Protein AF-A0A2V8DZW9-F1 (afdb_monomer_lite)

Radius of gyration: 27.26 Å; chains: 1; bounding box: 31×55×85 Å

pLDDT: mean 78.56, std 19.57, range [37.56, 96.81]

Secondary structure (DSSP, 8-state):
-------PPP------------------S-STHHHHHHHHHHHHHHHHHHHHHHHHHHHHTT--EEEE-GGG-EEEEESS-TT-EEEEEEE-SSSS-EEEEEEEEEETTEEEEEEEES-SS-GGG--HHHHHHHHHHHHHHHH--

Structure (mmCIF, N/CA/C/O backbone):
data_AF-A0A2V8DZW9-F1
#
_entry.id   AF-A0A2V8DZW9-F1
#
loop_
_atom_site.group_PDB
_atom_site.id
_atom_site.type_symbol
_atom_site.label_atom_id
_atom_site.label_alt_id
_atom_site.label_comp_id
_atom_site.label_asym_id
_atom_site.label_entity_id
_atom_site.label_seq_id
_atom_site.pdbx_PDB_ins_code
_atom_site.Cartn_x
_atom_site.Cartn_y
_atom_site.Cartn_z
_atom_site.occupancy
_atom_site.B_iso_or_equiv
_atom_site.auth_seq_id
_atom_site.auth_comp_id
_atom_site.auth_asym_id
_atom_site.auth_atom_id
_atom_site.pdbx_PDB_model_num
ATOM 1 N N . MET A 1 1 ? -17.687 43.277 -48.433 1.00 42.72 1 MET A N 1
ATOM 2 C CA . MET A 1 1 ? -16.535 43.063 -49.336 1.00 42.72 1 MET A CA 1
ATOM 3 C C . MET A 1 1 ? -16.544 41.608 -49.756 1.00 42.72 1 MET A C 1
ATOM 5 O O . MET A 1 1 ? -16.585 40.743 -48.896 1.00 42.72 1 MET A O 1
ATOM 9 N N . VAL A 1 2 ? -16.657 41.373 -51.061 1.00 45.16 2 VAL A N 1
ATOM 10 C CA . VAL A 1 2 ? -16.940 40.085 -51.708 1.00 45.16 2 VAL A CA 1
ATOM 11 C C . VAL A 1 2 ? -15.791 39.774 -52.674 1.00 45.16 2 VAL A C 1
ATOM 13 O O . VAL A 1 2 ? -15.297 40.704 -53.310 1.00 45.16 2 VAL A O 1
ATOM 16 N N . SER A 1 3 ? -15.470 38.475 -52.795 1.00 45.88 3 SER A N 1
ATOM 17 C CA . SER A 1 3 ? -14.637 37.778 -53.807 1.00 45.88 3 SER A CA 1
ATOM 18 C C . SER A 1 3 ? -13.158 37.500 -53.458 1.00 45.88 3 SER A C 1
ATOM 20 O O . SER A 1 3 ? -12.586 38.269 -52.689 1.00 45.88 3 SER A O 1
ATOM 22 N N . PRO A 1 4 ? -12.503 36.463 -54.058 1.00 53.34 4 PRO A N 1
ATOM 23 C CA . PRO A 1 4 ? -12.992 35.545 -55.106 1.00 53.34 4 PRO A CA 1
ATOM 24 C C . PRO A 1 4 ? -12.782 34.025 -54.881 1.00 53.34 4 PRO A C 1
ATOM 26 O O . PRO A 1 4 ? -11.850 33.560 -54.230 1.00 53.34 4 PRO A O 1
ATOM 29 N N . ARG A 1 5 ? -13.647 33.262 -55.568 1.00 47.16 5 ARG A N 1
ATOM 30 C CA . ARG A 1 5 ? -13.454 31.883 -56.055 1.00 47.16 5 ARG A CA 1
ATOM 31 C C . ARG A 1 5 ? -12.161 31.750 -56.874 1.00 47.16 5 ARG A C 1
ATOM 33 O O . ARG A 1 5 ? -11.974 32.534 -57.797 1.00 47.16 5 ARG A O 1
ATOM 40 N N . GLN A 1 6 ? -11.407 30.669 -56.676 1.00 53.09 6 GLN A N 1
ATOM 41 C CA . GLN A 1 6 ? -10.556 30.050 -57.709 1.00 53.09 6 GLN A CA 1
ATOM 42 C C . GLN A 1 6 ? -10.757 28.526 -57.619 1.00 53.09 6 GLN A C 1
ATOM 44 O O . GLN A 1 6 ? -10.562 27.938 -56.563 1.00 53.09 6 GLN A O 1
ATOM 49 N N . SER A 1 7 ? -11.516 27.932 -58.542 1.00 44.88 7 SER A N 1
ATOM 50 C CA . SER A 1 7 ? -11.087 27.397 -59.848 1.00 44.88 7 SER A CA 1
ATOM 51 C C . SER A 1 7 ? -10.247 26.124 -59.709 1.00 44.88 7 SER A C 1
ATOM 53 O O . SER A 1 7 ? -9.067 26.174 -59.382 1.00 44.88 7 SER A O 1
ATOM 55 N N . TRP A 1 8 ? -10.891 24.985 -59.961 1.00 42.94 8 TRP A N 1
ATOM 56 C CA . TRP A 1 8 ? -10.274 23.668 -60.117 1.00 42.94 8 TRP A CA 1
ATOM 57 C C . TRP A 1 8 ? -10.239 23.323 -61.612 1.00 42.94 8 TRP A C 1
ATOM 59 O O . TRP A 1 8 ? -11.252 23.546 -62.280 1.00 42.94 8 TRP A O 1
ATOM 69 N N . PRO A 1 9 ? -9.177 22.694 -62.139 1.00 61.50 9 PRO A N 1
ATOM 70 C CA . PRO A 1 9 ? -9.285 21.907 -63.356 1.00 61.50 9 PRO A CA 1
ATOM 71 C C . PRO A 1 9 ? -9.489 20.420 -63.032 1.00 61.50 9 PRO A C 1
ATOM 73 O O . PRO A 1 9 ? -8.696 19.791 -62.336 1.00 61.50 9 PRO A O 1
ATOM 76 N N . ASN A 1 10 ? -10.569 19.869 -63.582 1.00 46.00 10 ASN A N 1
ATOM 77 C CA . ASN A 1 10 ? -10.785 18.439 -63.763 1.00 46.00 10 ASN A CA 1
ATOM 78 C C . ASN A 1 10 ? -10.064 18.003 -65.053 1.00 46.00 10 ASN A C 1
ATOM 80 O O . ASN A 1 10 ? -10.200 18.659 -66.086 1.00 46.00 10 ASN A O 1
ATOM 84 N N . SER A 1 11 ? -9.320 16.903 -65.023 1.00 48.69 11 SER A N 1
ATOM 85 C CA . SER A 1 11 ? -8.895 16.169 -66.220 1.00 48.69 11 SER A CA 1
ATOM 86 C C . SER A 1 11 ? -8.844 14.686 -65.867 1.00 48.69 11 SER A C 1
ATOM 88 O O . SER A 1 11 ? -8.293 14.307 -64.838 1.00 48.69 11 SER A O 1
ATOM 90 N N . GLY A 1 12 ? -9.542 13.898 -66.685 1.00 42.03 12 GLY A N 1
ATOM 91 C CA . GLY A 1 12 ? -9.968 12.525 -66.426 1.00 42.03 12 GLY A CA 1
ATOM 92 C C . GLY A 1 12 ? -8.881 11.440 -66.518 1.00 42.03 12 GLY A C 1
ATOM 93 O O . GLY A 1 12 ? -7.690 11.733 -66.449 1.00 42.03 12 GLY A O 1
ATOM 94 N N . PRO A 1 13 ? -9.300 10.163 -66.624 1.00 52.84 13 PRO A N 1
ATOM 95 C CA . PRO A 1 13 ? -8.573 9.030 -66.065 1.00 52.84 13 PRO A CA 1
ATOM 96 C C . PRO A 1 13 ? -7.611 8.371 -67.059 1.00 52.84 13 PRO A C 1
ATOM 98 O O . PRO A 1 13 ? -7.913 8.248 -68.244 1.00 52.84 13 PRO A O 1
ATOM 101 N N . ALA A 1 14 ? -6.505 7.834 -66.541 1.00 42.47 14 ALA A N 1
ATOM 102 C CA . ALA A 1 14 ? -5.703 6.825 -67.222 1.00 42.47 14 ALA A CA 1
ATOM 103 C C . ALA A 1 14 ? -5.704 5.544 -66.380 1.00 42.47 14 ALA A C 1
ATOM 105 O O . ALA A 1 14 ? -5.062 5.451 -65.336 1.00 42.47 14 ALA A O 1
ATOM 106 N N . VAL A 1 15 ? -6.474 4.562 -66.845 1.00 51.16 15 VAL A N 1
ATOM 107 C CA . VAL A 1 15 ? -6.283 3.151 -66.517 1.00 51.16 15 VAL A CA 1
ATOM 108 C C . VAL A 1 15 ? -5.033 2.666 -67.249 1.00 51.16 15 VAL A C 1
ATOM 110 O O . VAL A 1 15 ? -4.915 2.868 -68.455 1.00 51.16 15 VAL A O 1
ATOM 113 N N . SER A 1 16 ? -4.109 2.020 -66.543 1.00 39.12 16 SER A N 1
ATOM 114 C CA . SER A 1 16 ? -3.264 0.959 -67.099 1.00 39.12 16 SER A CA 1
ATOM 115 C C . SER A 1 16 ? -2.662 0.141 -65.966 1.00 39.12 16 SER A C 1
ATOM 117 O O . SER A 1 16 ? -2.030 0.659 -65.049 1.00 39.12 16 SER A O 1
ATOM 119 N N . SER A 1 17 ? -2.957 -1.146 -66.056 1.00 43.03 17 SER A N 1
ATOM 120 C CA . SER A 1 17 ? -2.445 -2.267 -65.291 1.00 43.03 17 SER A CA 1
ATOM 121 C C . SER A 1 17 ? -0.922 -2.373 -65.359 1.00 43.03 17 SER A C 1
ATOM 123 O O . SER A 1 17 ? -0.330 -2.023 -66.374 1.00 43.03 17 SER A O 1
ATOM 125 N N . ASP A 1 18 ? -0.340 -2.897 -64.281 1.00 38.75 18 ASP A N 1
ATOM 126 C CA . ASP A 1 18 ? 0.607 -4.026 -64.201 1.00 38.75 18 ASP A CA 1
ATOM 127 C C . ASP A 1 18 ? 1.712 -3.780 -63.169 1.00 38.75 18 ASP A C 1
ATOM 129 O O . ASP A 1 18 ? 2.258 -2.684 -63.059 1.00 38.75 18 ASP A O 1
ATOM 133 N N . GLY A 1 19 ? 2.050 -4.829 -62.417 1.00 39.03 19 GLY A N 1
ATOM 134 C CA . GLY A 1 19 ? 3.204 -4.824 -61.514 1.00 39.03 19 GLY A CA 1
ATOM 135 C C . GLY A 1 19 ? 2.908 -5.226 -60.073 1.00 39.03 19 GLY A C 1
ATOM 136 O O . GLY A 1 19 ? 3.110 -4.453 -59.141 1.00 39.03 19 GLY A O 1
ATOM 137 N N . ASN A 1 20 ? 2.492 -6.475 -59.881 1.00 44.16 20 ASN A N 1
ATOM 138 C CA . ASN A 1 20 ? 2.723 -7.195 -58.634 1.00 44.16 20 ASN A CA 1
ATOM 139 C C . ASN A 1 20 ? 4.239 -7.293 -58.367 1.00 44.16 20 ASN A C 1
ATOM 141 O O . ASN A 1 20 ? 4.933 -8.039 -59.055 1.00 44.16 20 ASN A O 1
ATOM 145 N N . LEU A 1 21 ? 4.736 -6.583 -57.353 1.00 50.06 21 LEU A N 1
ATOM 146 C CA . LEU A 1 21 ? 5.978 -6.909 -56.652 1.00 50.06 21 LEU A CA 1
ATOM 147 C C . LEU A 1 21 ? 5.728 -6.772 -55.149 1.00 50.06 21 LEU A C 1
ATOM 149 O O . LEU A 1 21 ? 5.493 -5.683 -54.627 1.00 50.06 21 LEU A O 1
ATOM 153 N N . GLY A 1 22 ? 5.741 -7.915 -54.467 1.00 37.56 22 GLY A N 1
ATOM 154 C CA . GLY A 1 22 ? 5.621 -8.009 -53.021 1.00 37.56 22 GLY A CA 1
ATOM 155 C C . GLY A 1 22 ? 6.816 -7.406 -52.281 1.00 37.56 22 GLY A C 1
ATOM 156 O O . GLY A 1 22 ? 7.953 -7.449 -52.745 1.00 37.56 22 GLY A O 1
ATOM 157 N N . GLY A 1 23 ? 6.549 -6.885 -51.084 1.00 38.06 23 GLY A N 1
ATOM 158 C CA . GLY A 1 23 ? 7.572 -6.432 -50.145 1.00 38.06 23 GLY A CA 1
ATOM 159 C C . GLY A 1 23 ? 6.954 -5.709 -48.943 1.00 38.06 23 GLY A C 1
ATOM 160 O O . GLY A 1 23 ? 6.323 -4.673 -49.136 1.00 38.06 23 GLY A O 1
ATOM 161 N N . PRO A 1 24 ? 7.079 -6.232 -47.709 1.00 48.09 24 PRO A N 1
ATOM 162 C CA . PRO A 1 24 ? 6.263 -5.825 -46.570 1.00 48.09 24 PRO A CA 1
ATOM 163 C C . PRO A 1 24 ? 6.868 -4.624 -45.838 1.00 48.09 24 PRO A C 1
ATOM 165 O O . PRO A 1 24 ? 8.071 -4.577 -45.600 1.00 48.09 24 PRO A O 1
ATOM 168 N N . GLN A 1 25 ? 6.035 -3.681 -45.391 1.00 46.94 25 GLN A N 1
ATOM 169 C CA . GLN A 1 25 ? 6.420 -2.734 -44.335 1.00 46.94 25 GLN A CA 1
ATOM 170 C C . GLN A 1 25 ? 5.234 -2.334 -43.448 1.00 46.94 25 GLN A C 1
ATOM 172 O O . GLN A 1 25 ? 5.083 -1.195 -43.028 1.00 46.94 25 GLN A O 1
ATOM 177 N N . GLY A 1 26 ? 4.421 -3.325 -43.081 1.00 43.66 26 GLY A N 1
ATOM 178 C CA . GLY A 1 26 ? 3.747 -3.307 -41.787 1.00 43.66 26 GLY A CA 1
ATOM 179 C C . GLY A 1 26 ? 4.752 -3.746 -40.727 1.00 43.66 26 GLY A C 1
ATOM 180 O O . GLY A 1 26 ? 4.809 -4.928 -40.400 1.00 43.66 26 GLY A O 1
ATOM 181 N N . ARG A 1 27 ? 5.594 -2.829 -40.230 1.00 45.22 27 ARG A N 1
ATOM 182 C CA . ARG A 1 27 ? 6.412 -3.104 -39.038 1.00 45.22 27 ARG A CA 1
ATOM 183 C C . ARG A 1 27 ? 5.471 -3.197 -37.837 1.00 45.22 27 ARG A C 1
ATOM 185 O O . ARG A 1 27 ? 5.055 -2.199 -37.260 1.00 45.22 27 ARG A O 1
ATOM 192 N N . THR A 1 28 ? 5.072 -4.434 -37.581 1.00 47.97 28 THR A N 1
ATOM 193 C CA . THR A 1 28 ? 4.625 -5.032 -36.323 1.00 47.97 28 THR A CA 1
ATOM 194 C C . THR A 1 28 ? 4.762 -4.130 -35.093 1.00 47.97 28 THR A C 1
ATOM 196 O O . THR A 1 28 ? 5.838 -3.954 -34.533 1.00 47.97 28 THR A O 1
ATOM 199 N N . ARG A 1 29 ? 3.613 -3.640 -34.615 1.00 51.38 29 ARG A N 1
ATOM 200 C CA . ARG A 1 29 ? 3.415 -2.958 -33.324 1.00 51.38 29 ARG A CA 1
ATOM 201 C C . ARG A 1 29 ? 3.172 -3.950 -32.168 1.00 51.38 29 ARG A C 1
ATOM 203 O O . ARG A 1 29 ? 2.647 -3.559 -31.133 1.00 51.38 29 ARG A O 1
ATOM 210 N N . ASN A 1 30 ? 3.514 -5.229 -32.352 1.00 49.34 30 ASN A N 1
ATOM 211 C CA . ASN A 1 30 ? 2.995 -6.336 -31.535 1.00 49.34 30 ASN A CA 1
ATOM 212 C C . ASN A 1 30 ? 4.035 -6.994 -30.607 1.00 49.34 30 ASN A C 1
ATOM 214 O O . ASN A 1 30 ? 3.745 -8.047 -30.049 1.00 49.34 30 ASN A O 1
ATOM 218 N N . ASP A 1 31 ? 5.222 -6.405 -30.423 1.00 44.66 31 ASP A N 1
ATOM 219 C CA . ASP A 1 31 ? 6.262 -7.000 -29.558 1.00 44.66 31 ASP A CA 1
ATOM 220 C C . ASP A 1 31 ? 6.240 -6.492 -28.102 1.00 44.66 31 ASP A C 1
ATOM 222 O O . ASP A 1 31 ? 6.837 -7.091 -27.216 1.00 44.66 31 ASP A O 1
ATOM 226 N N . ARG A 1 32 ? 5.500 -5.412 -27.804 1.00 51.16 32 ARG A N 1
ATOM 227 C CA . ARG A 1 32 ? 5.525 -4.770 -26.473 1.00 51.16 32 ARG A CA 1
ATOM 228 C C . ARG A 1 32 ? 4.779 -5.550 -25.377 1.00 51.16 32 ARG A C 1
ATOM 230 O O . ARG A 1 32 ? 5.022 -5.328 -24.196 1.00 51.16 32 ARG A O 1
ATOM 237 N N . THR A 1 33 ? 3.874 -6.454 -25.744 1.00 51.56 33 THR A N 1
ATOM 238 C CA . THR A 1 33 ? 2.948 -7.098 -24.794 1.00 51.56 33 THR A CA 1
ATOM 239 C C . THR A 1 33 ? 3.590 -8.231 -23.984 1.00 51.56 33 THR A C 1
ATOM 241 O O . THR A 1 33 ? 3.051 -8.618 -22.961 1.00 51.56 33 THR A O 1
ATOM 244 N N . ARG A 1 34 ? 4.750 -8.774 -24.385 1.00 44.41 34 ARG A N 1
ATOM 245 C CA . ARG A 1 34 ? 5.309 -9.965 -23.711 1.00 44.41 34 ARG A CA 1
ATOM 246 C C . ARG A 1 34 ? 6.161 -9.669 -22.477 1.00 44.41 34 ARG A C 1
ATOM 248 O O . ARG A 1 34 ? 6.193 -10.489 -21.567 1.00 44.41 34 ARG A O 1
ATOM 255 N N . GLU A 1 35 ? 6.830 -8.519 -22.419 1.00 46.59 35 GLU A N 1
ATOM 256 C CA . GLU A 1 35 ? 7.668 -8.156 -21.261 1.00 46.59 35 GLU A CA 1
ATOM 257 C C . GLU A 1 35 ? 6.842 -7.637 -20.073 1.00 46.59 35 GLU A C 1
ATOM 259 O O . GLU A 1 35 ? 7.245 -7.773 -18.919 1.00 46.59 35 GLU A O 1
ATOM 264 N N . THR A 1 36 ? 5.655 -7.086 -20.335 1.00 53.56 36 THR A N 1
ATOM 265 C CA . THR A 1 36 ? 4.779 -6.501 -19.308 1.00 53.56 36 THR A CA 1
ATOM 266 C C . THR A 1 36 ? 4.063 -7.558 -18.463 1.00 53.56 36 THR A C 1
ATOM 268 O O . THR A 1 36 ? 3.909 -7.364 -17.255 1.00 53.56 36 THR A O 1
ATOM 271 N N . ASP A 1 37 ? 3.700 -8.701 -19.049 1.00 58.94 37 ASP A N 1
ATOM 272 C CA . ASP A 1 37 ? 2.884 -9.719 -18.374 1.00 58.94 37 ASP A CA 1
ATOM 273 C C . ASP A 1 37 ? 3.654 -10.471 -17.271 1.00 58.94 37 ASP A C 1
ATOM 275 O O . ASP A 1 37 ? 3.158 -10.639 -16.153 1.00 58.94 37 ASP A O 1
ATOM 279 N N . GLY A 1 38 ? 4.898 -10.886 -17.540 1.00 62.00 38 GLY A N 1
ATOM 280 C CA . GLY A 1 38 ? 5.703 -11.668 -16.589 1.00 62.00 38 GLY A CA 1
ATOM 281 C C . GLY A 1 38 ? 6.226 -10.842 -15.409 1.00 62.00 38 GLY A C 1
ATOM 282 O O . GLY A 1 38 ? 6.122 -11.248 -14.245 1.00 62.00 38 GLY A O 1
ATOM 283 N N . SER A 1 39 ? 6.753 -9.646 -15.685 1.00 71.50 39 SER A N 1
ATOM 284 C CA . SER A 1 39 ? 7.245 -8.744 -14.639 1.00 71.50 39 SER A CA 1
ATOM 285 C C . SER A 1 39 ? 6.097 -8.164 -13.808 1.00 71.50 39 SER A C 1
ATOM 287 O O . SER A 1 39 ? 6.213 -8.084 -12.583 1.00 71.50 39 SER A O 1
ATOM 289 N N . GLY A 1 40 ? 4.962 -7.844 -14.441 1.00 72.94 40 GLY A N 1
ATOM 290 C CA . GLY A 1 40 ? 3.754 -7.373 -13.766 1.00 72.94 40 GLY A CA 1
ATOM 291 C C . GLY A 1 40 ? 3.209 -8.383 -12.756 1.00 72.94 40 GLY A C 1
ATOM 292 O O . GLY A 1 40 ? 2.991 -8.016 -11.599 1.00 72.94 40 GLY A O 1
ATOM 293 N N . ALA A 1 41 ? 3.076 -9.656 -13.144 1.00 78.00 41 ALA A N 1
ATOM 294 C CA . ALA A 1 41 ? 2.566 -10.712 -12.267 1.00 78.00 41 ALA A CA 1
ATOM 295 C C . ALA A 1 41 ? 3.446 -10.920 -11.023 1.00 78.00 41 ALA A C 1
ATOM 297 O O . ALA A 1 41 ? 2.947 -10.892 -9.897 1.00 78.00 41 ALA A O 1
ATOM 298 N N . SER A 1 42 ? 4.766 -11.026 -11.209 1.00 82.81 42 SER A N 1
ATOM 299 C CA . SER A 1 42 ? 5.690 -11.195 -10.079 1.00 82.81 42 SER A CA 1
ATOM 300 C C . SER A 1 42 ? 5.693 -9.976 -9.143 1.00 82.81 42 SER A C 1
ATOM 302 O O . SER A 1 42 ? 5.789 -10.121 -7.924 1.00 82.81 42 SER A O 1
ATOM 304 N N . SER A 1 43 ? 5.544 -8.762 -9.690 1.00 82.88 43 SER A N 1
ATOM 305 C CA . SER A 1 43 ? 5.428 -7.540 -8.887 1.00 82.88 43 SER A CA 1
ATOM 306 C C . SER A 1 43 ? 4.129 -7.501 -8.075 1.00 82.88 43 SER A C 1
ATOM 308 O O . SER A 1 43 ? 4.113 -6.980 -6.961 1.00 82.88 43 SER A O 1
ATOM 310 N N . ALA A 1 44 ? 3.025 -8.029 -8.617 1.00 87.56 44 ALA A N 1
ATOM 311 C CA . ALA A 1 44 ? 1.739 -8.094 -7.929 1.00 87.56 44 ALA A CA 1
ATOM 312 C C . ALA A 1 44 ? 1.807 -9.055 -6.741 1.00 87.56 44 ALA A C 1
ATOM 314 O O . ALA A 1 44 ? 1.425 -8.682 -5.635 1.00 87.56 44 ALA A O 1
ATOM 315 N N . GLU A 1 45 ? 2.387 -10.237 -6.943 1.00 88.62 45 GLU A N 1
ATOM 316 C CA . GLU A 1 45 ? 2.571 -11.231 -5.886 1.00 88.62 45 GLU A CA 1
ATOM 317 C C . GLU A 1 45 ? 3.395 -10.677 -4.715 1.00 88.62 45 GLU A C 1
ATOM 319 O O . GLU A 1 45 ? 2.969 -10.772 -3.563 1.00 88.62 45 GLU A O 1
ATOM 324 N N . ARG A 1 46 ? 4.518 -9.998 -5.001 1.00 91.50 46 ARG A N 1
ATOM 325 C CA . ARG A 1 46 ? 5.341 -9.347 -3.964 1.00 91.50 46 ARG A CA 1
ATOM 326 C C . ARG A 1 46 ? 4.562 -8.286 -3.188 1.00 91.50 46 ARG A C 1
ATOM 328 O O . ARG A 1 46 ? 4.667 -8.226 -1.965 1.00 91.50 46 ARG A O 1
ATOM 335 N N . ARG A 1 47 ? 3.742 -7.482 -3.876 1.00 92.75 47 ARG A N 1
ATOM 336 C CA . ARG A 1 47 ? 2.870 -6.489 -3.228 1.00 92.75 47 ARG A CA 1
ATOM 337 C C . ARG A 1 47 ? 1.841 -7.138 -2.314 1.00 92.75 47 ARG A C 1
ATOM 339 O O . ARG A 1 47 ? 1.674 -6.696 -1.178 1.00 92.75 47 ARG A O 1
ATOM 346 N N . THR A 1 48 ? 1.174 -8.190 -2.783 1.00 92.75 48 THR A N 1
ATOM 347 C CA . THR A 1 48 ? 0.153 -8.898 -2.006 1.00 92.75 48 THR A CA 1
ATOM 348 C C . THR A 1 48 ? 0.765 -9.566 -0.780 1.00 92.75 48 THR A C 1
ATOM 350 O O . THR A 1 48 ? 0.239 -9.394 0.319 1.00 92.75 48 THR A O 1
ATOM 353 N N . ALA A 1 49 ? 1.89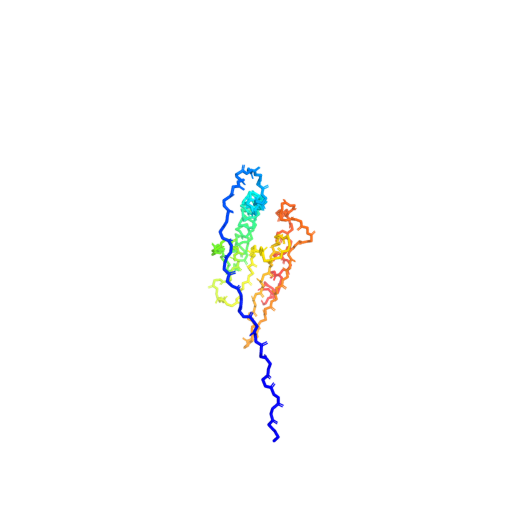8 -10.256 -0.937 1.00 92.19 49 ALA A N 1
ATOM 354 C CA . ALA A 1 49 ? 2.605 -10.900 0.166 1.00 92.19 49 ALA A CA 1
ATOM 355 C C . ALA A 1 49 ? 3.043 -9.886 1.238 1.00 92.19 49 ALA A C 1
ATOM 357 O O . ALA A 1 49 ? 2.794 -10.100 2.426 1.00 92.19 49 ALA A O 1
ATOM 358 N N . ALA A 1 50 ? 3.622 -8.752 0.826 1.00 91.88 50 ALA A N 1
ATOM 359 C CA . ALA A 1 50 ? 4.010 -7.674 1.734 1.00 91.88 50 ALA A CA 1
ATOM 360 C C . ALA A 1 50 ? 2.804 -7.099 2.498 1.00 91.88 50 ALA A C 1
ATOM 362 O O . ALA A 1 50 ? 2.835 -6.995 3.726 1.00 91.88 50 ALA A O 1
ATOM 363 N N . GLY A 1 51 ? 1.709 -6.796 1.790 1.00 92.06 51 GLY A N 1
ATOM 364 C CA . GLY A 1 51 ? 0.478 -6.298 2.404 1.00 92.06 51 GLY A CA 1
ATOM 365 C C . GLY A 1 51 ? -0.117 -7.281 3.416 1.00 92.06 51 GLY A C 1
ATOM 366 O O . GLY A 1 51 ? -0.534 -6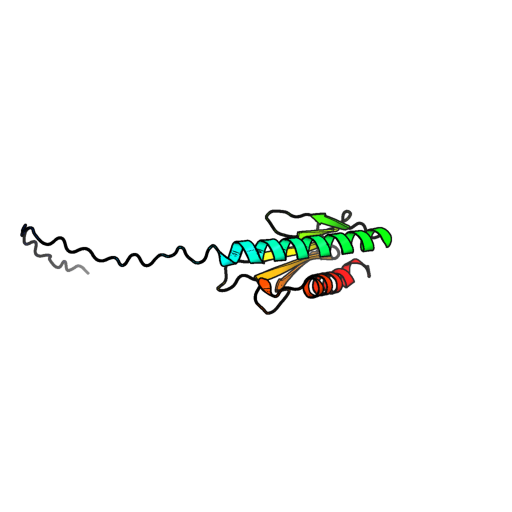.874 4.498 1.00 92.06 51 GLY A O 1
ATOM 367 N N . GLN A 1 52 ? -0.126 -8.583 3.106 1.00 93.44 52 GLN A N 1
ATOM 368 C CA . GLN A 1 52 ? -0.661 -9.622 3.997 1.00 93.44 52 GLN A CA 1
ATOM 369 C C . GLN A 1 52 ? 0.164 -9.770 5.277 1.00 93.44 52 GLN A C 1
ATOM 371 O O . GLN A 1 52 ? -0.411 -9.830 6.367 1.00 93.44 52 GLN A O 1
ATOM 376 N N . LYS A 1 53 ? 1.500 -9.786 5.161 1.00 93.12 53 LYS A N 1
ATOM 377 C CA . LYS A 1 53 ? 2.410 -9.810 6.319 1.00 93.12 53 LYS A CA 1
ATOM 378 C C . LYS A 1 53 ? 2.126 -8.634 7.251 1.00 93.12 53 LYS A C 1
ATOM 380 O O . LYS A 1 53 ? 2.011 -8.806 8.464 1.00 93.12 53 LYS A O 1
ATOM 385 N N . LEU A 1 54 ? 1.952 -7.453 6.669 1.00 92.56 54 LEU A N 1
ATOM 386 C CA . LEU A 1 54 ? 1.737 -6.226 7.415 1.00 92.56 54 LEU A CA 1
ATOM 387 C C . LEU A 1 54 ? 0.351 -6.150 8.055 1.00 92.56 54 LEU A C 1
ATOM 389 O O . LEU A 1 54 ? 0.246 -5.795 9.224 1.00 92.56 54 LEU A O 1
ATOM 393 N N . ALA A 1 55 ? -0.701 -6.564 7.347 1.00 92.75 55 ALA A N 1
ATOM 394 C CA . ALA A 1 55 ? -2.037 -6.687 7.924 1.00 92.75 55 ALA A CA 1
ATOM 395 C C . ALA A 1 55 ? -2.056 -7.660 9.113 1.00 92.75 55 ALA A C 1
ATOM 397 O O . ALA A 1 55 ? -2.672 -7.368 10.136 1.00 92.75 55 ALA A O 1
ATOM 398 N N . GLY A 1 56 ? -1.340 -8.787 9.018 1.00 92.69 56 GLY A N 1
ATOM 399 C CA . GLY A 1 56 ? -1.176 -9.723 10.132 1.00 92.69 56 GLY A CA 1
ATOM 400 C C . GLY A 1 56 ? -0.519 -9.075 11.356 1.00 92.69 56 GLY A C 1
ATOM 401 O O . GLY A 1 56 ? -1.043 -9.186 12.465 1.00 92.69 56 GLY A O 1
ATOM 402 N N . ALA A 1 57 ? 0.583 -8.346 11.152 1.00 91.88 57 ALA A N 1
ATOM 403 C CA . ALA A 1 57 ? 1.277 -7.627 12.220 1.00 91.88 57 ALA A CA 1
ATOM 404 C C . ALA A 1 57 ? 0.412 -6.514 12.844 1.00 91.88 57 ALA A C 1
ATOM 406 O O . ALA A 1 57 ? 0.323 -6.411 14.065 1.00 91.88 57 ALA A O 1
ATOM 407 N N . LEU A 1 58 ? -0.279 -5.719 12.021 1.00 90.88 58 LEU A N 1
ATOM 408 C CA . LEU A 1 58 ? -1.180 -4.657 12.478 1.00 90.88 58 LEU A CA 1
ATOM 409 C C . LEU A 1 58 ? -2.328 -5.216 13.324 1.00 90.88 58 LEU A C 1
ATOM 411 O O . LEU A 1 58 ? -2.591 -4.693 14.408 1.00 90.88 58 LEU A O 1
ATOM 415 N N . LYS A 1 59 ? -2.951 -6.318 12.882 1.00 91.44 59 LYS A N 1
ATOM 416 C CA . LYS A 1 59 ? -4.015 -6.994 13.640 1.00 91.44 59 LYS A CA 1
ATOM 417 C C . LYS A 1 59 ? -3.518 -7.501 14.990 1.00 91.44 59 LYS A C 1
ATOM 419 O O . LYS A 1 59 ? -4.210 -7.309 15.987 1.00 91.44 59 LYS A O 1
ATOM 424 N N . ALA A 1 60 ? -2.323 -8.095 15.042 1.00 92.69 60 ALA A N 1
ATOM 425 C CA . ALA A 1 60 ? -1.712 -8.543 16.295 1.00 92.69 60 ALA A CA 1
ATOM 426 C C . ALA A 1 60 ? -1.447 -7.381 17.272 1.00 92.69 60 ALA A C 1
ATOM 428 O O . ALA A 1 60 ? -1.565 -7.557 18.482 1.00 92.69 60 ALA A O 1
ATOM 429 N N . SER A 1 61 ? -1.168 -6.187 16.746 1.00 88.50 61 SER A N 1
ATOM 430 C CA . SER A 1 61 ? -0.972 -4.952 17.515 1.00 88.50 61 SER A CA 1
ATOM 431 C C . SER A 1 61 ? -2.270 -4.179 17.812 1.00 88.50 61 SER A C 1
ATOM 433 O O . SER A 1 61 ? -2.215 -3.090 18.375 1.00 88.50 61 SER A O 1
ATOM 435 N N . GLY A 1 62 ? -3.446 -4.710 17.450 1.00 89.81 62 GLY A N 1
ATOM 436 C CA . GLY A 1 62 ? -4.753 -4.095 17.730 1.00 89.81 62 GLY A CA 1
ATOM 437 C C . GLY A 1 62 ? -5.272 -3.112 16.669 1.00 89.81 62 GLY A C 1
ATOM 438 O O . GLY A 1 62 ? -6.366 -2.556 16.831 1.00 89.81 62 GLY A O 1
ATOM 439 N N . TYR A 1 63 ? -4.544 -2.931 15.564 1.00 89.44 63 TYR A N 1
ATOM 440 C CA . TYR A 1 63 ? -4.958 -2.116 14.422 1.00 89.44 63 TYR A CA 1
ATOM 441 C C . TYR A 1 63 ? -5.688 -2.983 13.388 1.00 89.44 63 TYR A C 1
ATOM 443 O O . TYR A 1 63 ? -5.115 -3.876 12.765 1.00 89.44 63 TYR A O 1
ATOM 451 N N . ALA A 1 64 ? -6.979 -2.722 13.190 1.00 90.50 64 ALA A N 1
ATOM 452 C CA . ALA A 1 64 ? -7.809 -3.495 12.271 1.00 90.50 64 ALA A CA 1
ATOM 453 C C . ALA A 1 64 ? -7.588 -3.036 10.819 1.00 90.50 64 ALA A C 1
ATOM 455 O O . ALA A 1 64 ? -8.243 -2.103 10.360 1.00 90.50 64 ALA A O 1
ATOM 456 N N . PHE A 1 65 ? -6.656 -3.682 10.115 1.00 93.69 65 PHE A N 1
ATOM 457 C CA . PHE A 1 65 ? -6.377 -3.460 8.692 1.00 93.69 65 PHE A CA 1
ATOM 458 C C . PHE A 1 65 ? -6.556 -4.742 7.874 1.00 93.69 65 PHE A C 1
ATOM 460 O O . PHE A 1 65 ? -6.142 -5.816 8.306 1.00 93.69 65 PHE A O 1
ATOM 467 N N . GLY A 1 66 ? -7.118 -4.625 6.672 1.00 93.25 66 GLY A N 1
ATOM 468 C CA . GLY A 1 66 ? -7.316 -5.721 5.720 1.00 93.25 66 GLY A CA 1
ATOM 469 C C . GLY A 1 66 ? -6.628 -5.468 4.377 1.00 93.25 66 GLY A C 1
ATOM 470 O O . GLY A 1 66 ? -6.363 -4.322 4.015 1.00 93.25 66 GLY A O 1
ATOM 471 N N . VAL A 1 67 ? -6.349 -6.545 3.634 1.00 95.12 67 VAL A N 1
ATOM 472 C CA . VAL A 1 67 ? -5.769 -6.488 2.280 1.00 95.12 67 VAL A CA 1
ATOM 473 C C . VAL A 1 67 ? -6.833 -6.805 1.239 1.00 95.12 67 VAL A C 1
ATOM 475 O O . VAL A 1 67 ? -7.525 -7.815 1.343 1.00 95.12 67 VAL A O 1
ATOM 478 N N . PHE A 1 68 ? -6.909 -5.976 0.204 1.00 92.94 68 PHE A N 1
ATOM 479 C CA . PHE A 1 68 ? -7.818 -6.100 -0.928 1.00 92.94 68 PHE A CA 1
ATOM 480 C C . PHE A 1 68 ? -7.018 -6.000 -2.225 1.00 92.94 68 PHE A C 1
ATOM 482 O O . PHE A 1 68 ? -6.070 -5.224 -2.300 1.00 92.94 68 PHE A O 1
ATOM 489 N N . THR A 1 69 ? -7.388 -6.753 -3.259 1.00 90.56 69 THR A N 1
ATOM 490 C CA . THR A 1 69 ? -6.651 -6.753 -4.536 1.00 90.56 69 THR A CA 1
ATOM 491 C C . THR A 1 69 ? -7.553 -6.468 -5.743 1.00 90.56 69 THR A C 1
ATOM 493 O O . THR A 1 69 ? -7.776 -7.358 -6.571 1.00 90.56 69 THR A O 1
ATOM 496 N N . PRO A 1 70 ? -8.150 -5.266 -5.846 1.00 83.38 70 PRO A N 1
ATOM 497 C CA . PRO A 1 70 ? -9.014 -4.914 -6.968 1.00 83.38 70 PRO A CA 1
ATOM 498 C C . PRO A 1 70 ? -8.191 -4.651 -8.237 1.00 83.38 70 PRO A C 1
ATOM 500 O O . PRO A 1 70 ? -7.213 -3.917 -8.211 1.00 83.38 70 PRO A O 1
ATOM 503 N N . GLY A 1 71 ? -8.578 -5.239 -9.373 1.00 81.81 71 GLY A N 1
ATOM 504 C CA . GLY A 1 71 ? -8.026 -4.866 -10.687 1.00 81.81 71 GLY A CA 1
ATOM 505 C C . GLY A 1 71 ? -6.497 -4.956 -10.839 1.00 81.81 71 GLY A C 1
ATOM 506 O O . GLY A 1 71 ? -5.939 -4.255 -11.675 1.00 81.81 71 GLY A O 1
ATOM 507 N N . GLY A 1 72 ? -5.805 -5.778 -10.038 1.00 82.25 72 GLY A N 1
ATOM 508 C CA . GLY A 1 72 ? -4.338 -5.898 -10.067 1.00 82.25 72 GLY A CA 1
ATOM 509 C C . GLY A 1 72 ? -3.577 -4.882 -9.198 1.00 82.25 72 GLY A C 1
ATOM 510 O O . GLY A 1 72 ? -2.339 -4.835 -9.239 1.00 82.25 72 GLY A O 1
ATOM 511 N N . SER A 1 73 ? -4.286 -4.084 -8.394 1.00 90.44 73 SER A N 1
ATOM 512 C CA . SER A 1 73 ? -3.696 -3.311 -7.301 1.00 90.44 73 SER A CA 1
ATOM 513 C C . SER A 1 73 ? -3.677 -4.115 -5.998 1.00 90.44 73 SER A C 1
ATOM 515 O O . SER A 1 73 ? -4.275 -5.187 -5.892 1.00 90.44 73 SER A O 1
ATOM 517 N N . VAL A 1 74 ? -2.950 -3.613 -5.003 1.00 94.38 74 VAL A N 1
ATOM 518 C CA . VAL A 1 74 ? -2.945 -4.145 -3.638 1.00 94.38 74 VAL A CA 1
ATOM 519 C C . VAL A 1 74 ? -3.237 -3.007 -2.683 1.00 94.38 74 VAL A C 1
ATOM 521 O O . VAL A 1 74 ? -2.439 -2.087 -2.564 1.00 94.38 74 VAL A O 1
ATOM 524 N N . ARG A 1 75 ? -4.366 -3.080 -1.989 1.00 95.44 75 ARG A N 1
ATOM 525 C CA . ARG A 1 75 ? -4.835 -2.077 -1.041 1.00 95.44 75 ARG A CA 1
ATOM 526 C C . ARG A 1 75 ? -4.811 -2.634 0.376 1.00 95.44 75 ARG A C 1
ATOM 528 O O . ARG A 1 75 ? -5.476 -3.623 0.657 1.00 95.44 75 ARG A O 1
ATOM 535 N N . LEU A 1 76 ? -4.077 -1.977 1.263 1.00 95.56 76 LEU A N 1
ATOM 536 C CA . LEU A 1 76 ? -4.121 -2.151 2.710 1.00 95.56 76 LEU A CA 1
ATOM 537 C C . LEU A 1 76 ? -5.037 -1.063 3.286 1.00 95.56 76 LEU A C 1
ATOM 539 O O . LEU A 1 76 ? -4.686 0.111 3.240 1.00 95.56 76 LEU A O 1
ATOM 543 N N . ALA A 1 77 ? -6.212 -1.430 3.791 1.00 94.56 77 ALA A N 1
ATOM 544 C CA . ALA A 1 77 ? -7.219 -0.474 4.258 1.00 94.56 77 ALA A CA 1
ATOM 545 C C . ALA A 1 77 ? -7.644 -0.746 5.700 1.00 94.56 77 ALA A C 1
ATOM 547 O O . ALA A 1 77 ? -7.702 -1.900 6.129 1.00 94.56 77 ALA A O 1
ATOM 548 N N . SER A 1 78 ? -7.960 0.320 6.432 1.00 93.12 78 SER A N 1
ATOM 549 C CA . SER A 1 78 ? -8.563 0.232 7.756 1.00 93.12 78 SER A CA 1
ATOM 550 C C . SER A 1 78 ? -9.959 -0.377 7.650 1.00 93.12 78 SER A C 1
ATOM 552 O O . SER A 1 78 ? -10.783 0.026 6.834 1.00 93.12 78 SER A O 1
ATOM 554 N N . GLU A 1 79 ? -10.249 -1.345 8.514 1.00 92.06 79 GLU A N 1
ATOM 555 C CA . GLU A 1 79 ? -11.581 -1.946 8.628 1.00 92.06 79 GLU A CA 1
ATOM 556 C C . GLU A 1 79 ? -12.551 -1.021 9.388 1.00 92.06 79 GLU A C 1
ATOM 558 O O . GLU A 1 79 ? -13.759 -1.241 9.376 1.00 92.06 79 GLU A O 1
ATOM 563 N N . ARG A 1 80 ? -12.032 0.017 10.064 1.00 90.12 80 ARG A N 1
ATOM 564 C CA . ARG A 1 80 ? -12.827 0.960 10.870 1.00 90.12 80 ARG A CA 1
ATOM 565 C C . ARG A 1 80 ? -13.121 2.278 10.157 1.00 90.12 80 ARG A C 1
ATOM 567 O O . ARG A 1 80 ? -14.109 2.924 10.489 1.00 90.12 80 ARG A O 1
ATOM 574 N N . VAL A 1 81 ? -12.253 2.693 9.234 1.00 90.00 81 VAL A N 1
ATOM 575 C CA . VAL A 1 81 ? -12.329 3.980 8.526 1.00 90.00 81 VAL A CA 1
ATOM 576 C C . VAL A 1 81 ? -12.036 3.724 7.052 1.00 90.00 81 VAL A C 1
ATOM 578 O O . VAL A 1 81 ? -10.895 3.460 6.688 1.00 90.00 81 VAL A O 1
ATOM 581 N N . SER A 1 82 ? -13.056 3.789 6.199 1.00 86.50 82 SER A N 1
ATOM 582 C CA . SER A 1 82 ? -12.944 3.446 4.773 1.00 86.50 82 SER A CA 1
ATOM 583 C C . SER A 1 82 ? -12.002 4.359 3.993 1.00 86.50 82 SER A C 1
ATOM 585 O O . SER A 1 82 ? -11.431 3.949 2.985 1.00 86.50 82 SER A O 1
ATOM 587 N N . GLU A 1 83 ? -11.836 5.592 4.458 1.00 92.44 83 GLU A N 1
ATOM 588 C CA . GLU A 1 83 ? -10.987 6.607 3.842 1.00 92.44 83 GLU A CA 1
ATOM 589 C C . GLU A 1 83 ? -9.507 6.425 4.203 1.00 92.44 83 GLU A C 1
ATOM 591 O O . GLU A 1 83 ? -8.664 7.089 3.603 1.00 92.44 83 GLU A O 1
ATOM 596 N N . ASP A 1 84 ? -9.185 5.552 5.164 1.00 93.56 84 ASP A N 1
ATOM 597 C CA . ASP A 1 84 ? -7.819 5.280 5.606 1.00 93.56 84 ASP A CA 1
ATOM 598 C C . ASP A 1 84 ? -7.272 4.041 4.884 1.00 93.56 84 ASP A C 1
ATOM 600 O O . ASP A 1 84 ? -7.549 2.899 5.267 1.00 93.56 84 ASP A O 1
ATOM 604 N N . TYR A 1 85 ? -6.488 4.260 3.827 1.00 95.25 85 TYR A N 1
ATOM 605 C CA . TYR A 1 85 ? -5.890 3.177 3.052 1.00 95.25 85 TYR A CA 1
ATOM 606 C C . TYR A 1 85 ? -4.571 3.556 2.372 1.00 95.25 85 TYR A C 1
ATOM 608 O O . TYR A 1 85 ? -4.289 4.716 2.079 1.00 95.25 85 TYR A O 1
ATOM 616 N N . ILE A 1 86 ? -3.781 2.526 2.076 1.00 96.12 86 ILE A N 1
ATOM 617 C CA . ILE A 1 86 ? -2.587 2.572 1.234 1.00 96.12 86 ILE A CA 1
ATOM 618 C C . ILE A 1 86 ? -2.800 1.577 0.096 1.00 96.12 86 ILE A C 1
ATOM 620 O O . ILE A 1 86 ? -3.018 0.393 0.337 1.00 96.12 86 ILE A O 1
ATOM 624 N N . GLU A 1 87 ? -2.738 2.031 -1.146 1.00 96.56 87 GLU A N 1
ATOM 625 C CA . GLU A 1 87 ? -2.935 1.228 -2.347 1.00 96.56 87 GLU A CA 1
ATOM 626 C C . GLU A 1 87 ? -1.714 1.271 -3.256 1.00 96.56 87 GLU A C 1
ATOM 628 O O . GLU A 1 87 ? -1.141 2.324 -3.493 1.00 96.56 87 GLU A O 1
ATOM 633 N N . LEU A 1 88 ? -1.330 0.115 -3.790 1.00 95.31 88 LEU A N 1
ATOM 634 C CA . LEU A 1 88 ? -0.242 -0.046 -4.741 1.00 95.31 88 LEU A CA 1
ATOM 635 C C . LEU A 1 88 ? -0.792 -0.526 -6.080 1.00 95.31 88 LEU A C 1
ATOM 637 O O . LEU A 1 88 ? -1.172 -1.695 -6.206 1.00 95.31 88 LEU A O 1
ATOM 641 N N . SER A 1 89 ? -0.789 0.332 -7.092 1.00 93.62 89 SER A N 1
ATOM 642 C CA . SER A 1 89 ? -1.266 0.035 -8.445 1.00 93.62 89 SER A CA 1
ATOM 643 C C . SER A 1 89 ? -0.110 -0.004 -9.446 1.00 93.62 89 SER A C 1
ATOM 645 O O . SER A 1 89 ? 0.948 0.586 -9.231 1.00 93.62 89 SER A O 1
ATOM 647 N N . LEU A 1 90 ? -0.288 -0.758 -10.532 1.00 91.44 90 LEU A N 1
ATOM 648 C CA . LEU A 1 90 ? 0.639 -0.742 -11.660 1.00 91.44 90 LEU A CA 1
ATOM 649 C C . LEU A 1 90 ? 0.155 0.306 -12.662 1.00 91.44 90 LEU A C 1
ATOM 651 O O . LEU A 1 90 ? -0.926 0.151 -13.228 1.00 91.44 90 LEU A O 1
ATOM 655 N N . ASP A 1 91 ? 0.960 1.333 -12.899 1.00 89.94 91 ASP A N 1
ATOM 656 C CA . ASP A 1 91 ? 0.756 2.275 -13.990 1.00 89.94 91 ASP A CA 1
ATOM 657 C C . ASP A 1 91 ? 1.561 1.830 -15.214 1.00 89.94 91 ASP A C 1
ATOM 659 O O . ASP A 1 91 ? 2.757 1.553 -15.137 1.00 89.94 91 ASP A O 1
ATOM 663 N N . THR A 1 92 ? 0.878 1.736 -16.351 1.00 89.62 92 THR A N 1
ATOM 664 C CA . THR A 1 92 ? 1.453 1.354 -17.653 1.00 89.62 92 THR A CA 1
ATOM 665 C C . THR A 1 92 ? 1.258 2.448 -18.704 1.00 89.62 92 THR A C 1
ATOM 667 O O . THR A 1 92 ? 1.500 2.214 -19.887 1.00 89.62 92 THR A O 1
ATOM 670 N N . SER A 1 93 ? 0.798 3.636 -18.290 1.00 87.69 93 SER A N 1
ATOM 671 C CA . SER A 1 93 ? 0.499 4.750 -19.194 1.00 87.69 93 SER A CA 1
ATOM 672 C C . SER A 1 93 ? 1.750 5.452 -19.737 1.00 87.69 93 SER A C 1
ATOM 674 O O . SER A 1 93 ? 1.699 6.024 -20.828 1.00 87.69 93 SER A O 1
ATOM 676 N N . GLY A 1 94 ? 2.862 5.398 -18.997 1.00 84.31 94 GLY A N 1
ATOM 677 C CA . GLY A 1 94 ? 4.150 5.978 -19.378 1.00 84.31 94 GLY A CA 1
ATOM 678 C C . GLY A 1 94 ? 5.012 5.097 -20.291 1.00 84.31 94 GLY A C 1
ATOM 679 O O . GLY A 1 94 ? 4.630 4.002 -20.702 1.00 84.31 94 GLY A O 1
ATOM 680 N N . ASP A 1 95 ? 6.224 5.579 -20.584 1.00 82.19 95 ASP A N 1
ATOM 681 C CA . ASP A 1 95 ? 7.197 4.879 -21.442 1.00 82.19 95 ASP A CA 1
ATOM 682 C C . ASP A 1 95 ? 7.705 3.566 -20.831 1.00 82.19 95 ASP A C 1
ATOM 684 O O . ASP A 1 95 ? 8.034 2.622 -21.553 1.00 82.19 95 ASP A O 1
ATOM 688 N N . ALA A 1 96 ? 7.749 3.499 -19.501 1.00 84.88 96 ALA A N 1
ATOM 689 C CA . ALA A 1 96 ? 8.046 2.297 -18.741 1.00 84.88 96 ALA A CA 1
ATOM 690 C C . ALA A 1 96 ? 6.976 2.112 -17.657 1.00 84.88 96 ALA A C 1
ATOM 692 O O . ALA A 1 96 ? 6.557 3.103 -17.052 1.00 84.88 96 ALA A O 1
ATOM 693 N N . PRO A 1 97 ? 6.538 0.869 -17.391 1.00 88.31 97 PRO A N 1
ATOM 694 C CA . PRO A 1 97 ? 5.601 0.612 -16.313 1.00 88.31 97 PRO A CA 1
ATOM 695 C C . PRO A 1 97 ? 6.231 0.966 -14.963 1.00 88.31 97 PRO A C 1
ATOM 697 O O . PRO A 1 97 ? 7.423 0.729 -14.751 1.00 88.31 97 PRO A O 1
ATOM 700 N N . VAL A 1 98 ? 5.429 1.502 -14.045 1.00 90.88 98 VAL A N 1
ATOM 701 C CA . VAL A 1 98 ? 5.849 1.886 -12.690 1.00 90.88 98 VAL A CA 1
ATOM 702 C C . VAL A 1 98 ? 4.798 1.471 -11.669 1.00 90.88 98 VAL A C 1
ATOM 704 O O . VAL A 1 98 ? 3.609 1.423 -11.968 1.00 90.88 98 VAL A O 1
ATOM 707 N N . VAL A 1 99 ? 5.218 1.168 -10.441 1.00 93.12 99 VAL A N 1
ATOM 708 C CA . VAL A 1 99 ? 4.268 0.950 -9.342 1.00 93.12 99 VAL A CA 1
ATOM 709 C C . VAL A 1 99 ? 4.042 2.264 -8.607 1.00 93.12 99 VAL A C 1
ATOM 711 O O . VAL A 1 99 ? 4.980 2.841 -8.048 1.00 93.12 99 VAL A O 1
ATOM 714 N N . LEU A 1 100 ? 2.790 2.711 -8.599 1.00 94.50 100 LEU A N 1
ATOM 715 C CA . LEU A 1 100 ? 2.339 3.890 -7.877 1.00 94.50 100 LEU A CA 1
ATOM 716 C C . LEU A 1 100 ? 1.765 3.477 -6.528 1.00 94.50 100 LEU A C 1
ATOM 718 O O . LEU A 1 100 ? 0.993 2.525 -6.429 1.00 94.50 100 LEU A O 1
ATOM 722 N N . GLY A 1 101 ? 2.157 4.203 -5.490 1.00 96.00 101 GLY A N 1
ATOM 723 C CA . GLY A 1 101 ? 1.546 4.146 -4.178 1.00 96.00 101 GLY A CA 1
ATOM 724 C C . GLY A 1 101 ? 0.595 5.320 -4.000 1.00 96.00 101 GLY A C 1
ATOM 725 O O . GLY A 1 101 ? 1.031 6.469 -4.037 1.00 96.00 101 GLY A O 1
ATOM 726 N N . HIS A 1 102 ? -0.679 5.018 -3.793 1.00 96.62 102 HIS A N 1
ATOM 727 C CA . HIS A 1 102 ? -1.743 5.956 -3.483 1.00 96.62 102 HIS A CA 1
ATOM 728 C C . HIS A 1 102 ? -2.122 5.814 -2.008 1.00 96.62 102 HIS A C 1
ATOM 730 O O . HIS A 1 102 ? -2.490 4.735 -1.549 1.00 96.62 102 HIS A O 1
ATOM 736 N N . VAL A 1 103 ? -2.028 6.894 -1.246 1.00 96.81 103 VAL A N 1
ATOM 737 C CA . VAL A 1 103 ? -2.312 6.915 0.190 1.00 96.81 103 VAL A CA 1
ATOM 738 C C . VAL A 1 103 ? -3.444 7.885 0.435 1.00 96.81 103 VAL A C 1
ATOM 740 O O . VAL A 1 103 ? -3.323 9.054 0.085 1.00 96.81 103 VAL A O 1
ATOM 743 N N . SER A 1 104 ? -4.503 7.419 1.081 1.00 95.75 104 SER A N 1
ATOM 744 C CA . SER A 1 104 ? -5.611 8.246 1.540 1.00 95.75 104 SER A CA 1
ATOM 745 C C . SER A 1 104 ? -5.718 8.144 3.050 1.00 95.75 104 SER A C 1
ATOM 747 O O . SER A 1 104 ? -5.638 7.060 3.628 1.00 95.75 104 SER A O 1
ATOM 749 N N . ARG A 1 105 ? -5.895 9.293 3.699 1.00 92.81 105 ARG A N 1
ATOM 750 C CA . ARG A 1 105 ? -6.099 9.373 5.144 1.00 92.81 105 ARG A CA 1
ATOM 751 C C . ARG A 1 105 ? -7.134 10.430 5.503 1.00 92.81 105 ARG A C 1
ATOM 753 O O . ARG A 1 105 ? -6.986 11.608 5.160 1.00 92.81 105 ARG A O 1
ATOM 760 N N . ALA A 1 106 ? -8.144 10.043 6.269 1.00 90.56 106 ALA A N 1
ATOM 761 C CA . ALA A 1 106 ? -9.094 10.958 6.880 1.00 90.56 106 ALA A CA 1
ATOM 762 C C . ALA A 1 106 ? -8.413 11.727 8.010 1.00 90.56 106 ALA A C 1
ATOM 764 O O . ALA A 1 106 ? -7.881 11.138 8.941 1.00 90.56 106 ALA A O 1
ATOM 765 N N . ARG A 1 107 ? -8.433 13.057 7.979 1.00 85.75 107 ARG A N 1
ATOM 766 C CA . ARG A 1 107 ? -7.928 13.936 9.039 1.00 85.75 107 ARG A CA 1
ATOM 767 C C . ARG A 1 107 ? -9.031 14.897 9.473 1.00 85.75 107 ARG A C 1
ATOM 769 O O . ARG A 1 107 ? -9.251 15.946 8.863 1.00 85.75 107 ARG A O 1
ATOM 776 N N . GLY A 1 108 ? -9.738 14.531 10.541 1.00 85.44 108 GLY A N 1
ATOM 777 C CA . GLY A 1 108 ? -10.920 15.260 11.001 1.00 85.44 108 GLY A CA 1
ATOM 778 C C . GLY A 1 108 ? -12.018 15.239 9.936 1.00 85.44 108 GLY A C 1
ATOM 779 O O . GLY A 1 108 ? -12.557 14.186 9.630 1.00 85.44 108 GLY A O 1
ATOM 780 N N . ARG A 1 109 ? -12.337 16.403 9.356 1.00 87.81 109 ARG A N 1
ATOM 781 C CA . ARG A 1 109 ? -13.351 16.547 8.288 1.00 87.81 109 ARG A CA 1
ATOM 782 C C . ARG A 1 109 ? -12.773 16.556 6.868 1.00 87.81 109 ARG A C 1
ATOM 784 O O . ARG A 1 109 ? -13.486 16.888 5.928 1.00 87.81 109 ARG A O 1
ATOM 791 N N . ARG A 1 110 ? -11.473 16.306 6.709 1.00 90.62 110 ARG A N 1
ATOM 792 C CA . ARG A 1 110 ? -10.778 16.364 5.414 1.00 90.62 110 ARG A CA 1
ATOM 793 C C . ARG A 1 110 ? -10.190 15.007 5.072 1.00 90.62 110 ARG A C 1
ATOM 795 O O . ARG A 1 110 ? -9.850 14.259 5.979 1.00 90.62 110 ARG A O 1
ATOM 802 N N . ILE A 1 111 ? -10.001 14.746 3.787 1.00 93.62 111 ILE A N 1
ATOM 803 C CA . ILE A 1 111 ? -9.214 13.619 3.288 1.00 93.62 111 ILE A CA 1
ATOM 804 C C . ILE A 1 111 ? -7.926 14.199 2.707 1.00 93.62 111 ILE A C 1
ATOM 806 O O . ILE A 1 111 ? -7.950 15.243 2.053 1.00 93.62 111 ILE A O 1
ATOM 810 N N . ILE A 1 112 ? -6.797 13.579 3.034 1.00 93.81 112 ILE A N 1
ATOM 811 C CA . ILE A 1 112 ? -5.498 13.908 2.455 1.00 93.81 112 ILE A CA 1
ATOM 812 C C . ILE A 1 112 ? -5.092 12.719 1.604 1.00 93.81 112 ILE A C 1
ATOM 814 O O . ILE A 1 112 ? -4.936 11.623 2.139 1.00 93.81 112 ILE A O 1
ATOM 818 N N . GLU A 1 113 ? -4.896 12.969 0.317 1.00 95.69 113 GLU A N 1
ATOM 819 C CA . GLU A 1 113 ? -4.434 11.974 -0.642 1.00 95.69 113 GLU A CA 1
ATOM 820 C C . GLU A 1 113 ? -3.013 12.302 -1.094 1.00 95.69 113 GLU A C 1
ATOM 822 O O . GLU A 1 113 ? -2.600 13.465 -1.155 1.00 95.69 113 GLU A O 1
ATOM 827 N N . THR A 1 114 ? -2.218 11.277 -1.364 1.00 95.31 114 THR A N 1
ATOM 828 C CA . THR A 1 114 ? -0.866 11.422 -1.901 1.00 95.31 114 THR A CA 1
ATOM 829 C C . THR A 1 114 ? -0.579 10.254 -2.819 1.00 95.31 114 THR A C 1
ATOM 831 O O . THR A 1 114 ? -0.781 9.106 -2.441 1.00 95.31 114 THR A O 1
ATOM 834 N N . GLU A 1 115 ? -0.074 10.551 -4.011 1.00 95.56 115 GLU A N 1
ATOM 835 C CA . GLU A 1 115 ? 0.300 9.547 -4.996 1.00 95.56 115 GLU A CA 1
ATOM 836 C C . GLU A 1 115 ? 1.767 9.718 -5.375 1.00 95.56 115 GLU A C 1
ATOM 838 O O . GLU A 1 115 ? 2.211 10.827 -5.687 1.00 95.56 115 GLU A O 1
ATOM 843 N N . ARG A 1 116 ? 2.545 8.634 -5.297 1.00 94.31 116 ARG A N 1
ATOM 844 C CA . ARG A 1 116 ? 3.966 8.656 -5.659 1.00 94.31 116 ARG A CA 1
ATOM 845 C C . ARG A 1 116 ? 4.480 7.289 -6.107 1.00 94.31 116 ARG A C 1
ATOM 847 O O . ARG A 1 116 ? 4.031 6.276 -5.576 1.00 94.31 116 ARG A O 1
ATOM 854 N N . PRO A 1 117 ? 5.468 7.232 -7.016 1.00 93.50 117 PRO A N 1
ATOM 855 C CA . PRO A 1 117 ? 6.169 5.989 -7.313 1.00 93.50 117 PRO A CA 1
ATOM 856 C C . PRO A 1 117 ? 6.820 5.404 -6.056 1.00 93.50 117 PRO A C 1
ATOM 858 O O . PRO A 1 117 ? 7.394 6.143 -5.249 1.00 93.50 117 PRO A O 1
ATOM 861 N N . ILE A 1 118 ? 6.761 4.079 -5.899 1.00 92.25 118 ILE A N 1
ATOM 862 C CA . ILE A 1 118 ? 7.371 3.401 -4.740 1.00 92.25 118 ILE A CA 1
ATOM 863 C C . ILE A 1 118 ? 8.846 3.044 -4.960 1.00 92.25 118 ILE A C 1
ATOM 865 O O . ILE A 1 118 ? 9.577 2.818 -3.999 1.00 92.25 118 ILE A O 1
ATOM 869 N N . ALA A 1 119 ? 9.291 3.008 -6.217 1.00 87.75 119 ALA A N 1
ATOM 870 C CA . ALA A 1 119 ? 10.670 2.739 -6.600 1.00 87.75 119 ALA A CA 1
ATOM 871 C C . ALA A 1 119 ? 11.046 3.523 -7.863 1.00 87.75 119 ALA A C 1
ATOM 873 O O . ALA A 1 119 ? 10.230 3.721 -8.762 1.00 87.75 119 ALA A O 1
ATOM 874 N N . THR A 1 120 ? 12.305 3.946 -7.932 1.00 77.81 120 THR A N 1
ATOM 875 C CA . THR A 1 120 ? 12.950 4.489 -9.131 1.00 77.81 120 THR A CA 1
ATOM 876 C C . THR A 1 120 ? 13.648 3.351 -9.865 1.00 77.81 120 THR A C 1
ATOM 878 O O . THR A 1 120 ? 14.770 2.992 -9.516 1.00 77.81 120 THR A O 1
ATOM 881 N N . GLY A 1 121 ? 12.977 2.748 -10.843 1.00 80.94 121 GLY A N 1
ATOM 882 C CA . GLY A 1 121 ? 13.546 1.682 -11.664 1.00 80.94 121 GLY A CA 1
ATOM 883 C C . GLY A 1 121 ? 12.478 0.824 -12.344 1.00 80.94 121 GLY A C 1
ATOM 884 O O . GLY A 1 121 ? 11.285 1.035 -12.111 1.00 80.94 121 GLY A O 1
ATOM 885 N N . PRO A 1 122 ? 12.892 -0.137 -13.186 1.00 83.50 122 PRO A N 1
ATOM 886 C CA . PRO A 1 122 ? 11.982 -1.090 -13.807 1.00 83.50 122 PRO A CA 1
ATOM 887 C C . PRO A 1 122 ? 11.194 -1.886 -12.760 1.00 83.50 122 PRO A C 1
ATOM 889 O O . PRO A 1 122 ? 11.736 -2.301 -11.738 1.00 83.50 122 PRO A O 1
ATOM 892 N N . ILE A 1 123 ? 9.929 -2.201 -13.048 1.00 87.00 123 ILE A N 1
ATOM 893 C CA . ILE A 1 123 ? 9.092 -3.035 -12.158 1.00 87.00 123 ILE A CA 1
ATOM 894 C C . ILE A 1 123 ? 9.661 -4.439 -11.920 1.00 87.00 123 ILE A C 1
ATOM 896 O O . ILE A 1 123 ? 9.324 -5.080 -10.925 1.00 87.00 123 ILE A O 1
ATOM 900 N N . ALA A 1 124 ? 10.509 -4.926 -12.829 1.00 84.94 124 ALA A N 1
ATOM 901 C CA . ALA A 1 124 ? 11.193 -6.204 -12.686 1.00 84.94 124 ALA A CA 1
ATOM 902 C C . ALA A 1 124 ? 12.138 -6.201 -11.474 1.00 84.94 124 ALA A C 1
ATOM 904 O O . ALA A 1 124 ? 12.212 -7.202 -10.763 1.00 84.94 124 ALA A O 1
ATOM 905 N N . ASP A 1 125 ? 12.756 -5.053 -11.191 1.00 87.00 125 ASP A N 1
ATOM 906 C CA . ASP A 1 125 ? 13.718 -4.869 -10.103 1.00 87.00 125 ASP A CA 1
ATOM 907 C C . ASP A 1 125 ? 13.044 -4.472 -8.784 1.00 87.00 125 ASP A C 1
ATOM 909 O O . ASP A 1 125 ? 13.708 -4.364 -7.753 1.00 87.00 125 ASP A O 1
ATOM 913 N N . LEU A 1 126 ? 11.720 -4.259 -8.793 1.00 88.62 126 LEU A N 1
ATOM 914 C CA . LEU A 1 126 ? 10.968 -3.936 -7.587 1.00 88.62 126 LEU A CA 1
ATOM 915 C C . LEU A 1 126 ? 11.077 -5.094 -6.597 1.00 88.62 126 LEU A C 1
ATOM 917 O O . LEU A 1 126 ? 10.439 -6.131 -6.776 1.00 88.62 126 LEU A O 1
ATOM 921 N N . SER A 1 127 ? 11.843 -4.907 -5.533 1.00 90.44 127 SER A N 1
ATOM 922 C CA . SER A 1 127 ? 12.002 -5.893 -4.467 1.00 90.44 127 SER A CA 1
ATOM 923 C C . SER A 1 127 ? 10.826 -5.872 -3.488 1.00 90.4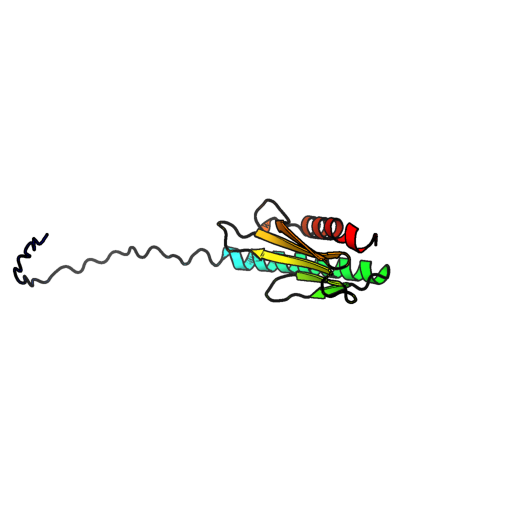4 127 SER A C 1
ATOM 925 O O . SER A 1 127 ? 10.124 -4.871 -3.344 1.00 90.44 127 SER A O 1
ATOM 927 N N . GLU A 1 128 ? 10.630 -6.974 -2.760 1.00 89.06 128 GLU A N 1
ATOM 928 C CA . GLU A 1 128 ? 9.665 -7.008 -1.653 1.00 89.06 128 GLU A CA 1
ATOM 929 C C . GLU A 1 128 ? 10.025 -5.988 -0.557 1.00 89.06 128 GLU A C 1
ATOM 931 O O . GLU A 1 128 ? 9.140 -5.353 0.009 1.00 89.06 128 GLU A O 1
ATOM 936 N N . HIS A 1 129 ? 11.321 -5.779 -0.301 1.00 90.62 129 HIS A N 1
ATOM 937 C CA . HIS A 1 129 ? 11.801 -4.834 0.709 1.00 90.62 129 HIS A CA 1
ATOM 938 C C . HIS A 1 129 ? 11.365 -3.400 0.395 1.00 90.62 129 HIS A C 1
ATOM 940 O O . HIS A 1 129 ? 10.819 -2.736 1.264 1.00 90.62 129 HIS A O 1
ATOM 946 N N . GLN A 1 130 ? 11.497 -2.950 -0.856 1.00 92.56 130 GLN A N 1
ATOM 947 C CA . GLN A 1 130 ? 11.034 -1.616 -1.264 1.00 92.56 130 GLN A CA 1
ATOM 948 C C . GLN A 1 130 ? 9.523 -1.435 -1.074 1.00 92.56 130 GLN A C 1
ATOM 950 O O . GLN A 1 130 ? 9.064 -0.352 -0.713 1.00 92.56 130 GLN A O 1
ATOM 955 N N . VAL A 1 131 ? 8.743 -2.496 -1.303 1.00 92.19 131 VAL A N 1
ATOM 956 C CA . VAL A 1 131 ? 7.296 -2.472 -1.065 1.00 92.19 131 VAL A CA 1
ATOM 957 C C . VAL A 1 131 ? 6.990 -2.354 0.430 1.00 92.19 131 VAL A C 1
ATOM 959 O O . VAL A 1 131 ? 6.157 -1.538 0.824 1.00 92.19 131 VAL A O 1
ATOM 962 N N . LEU A 1 132 ? 7.661 -3.153 1.262 1.00 92.00 132 LEU A N 1
ATOM 963 C CA . LEU A 1 132 ? 7.506 -3.112 2.715 1.00 92.00 132 LEU A CA 1
ATOM 964 C C . LEU A 1 132 ? 7.927 -1.757 3.289 1.00 92.00 132 LEU A C 1
ATOM 966 O O . LEU A 1 132 ? 7.168 -1.175 4.060 1.00 92.00 132 LEU A O 1
ATOM 970 N N . ASP A 1 133 ? 9.075 -1.226 2.871 1.00 93.19 133 ASP A N 1
ATOM 971 C CA . ASP A 1 133 ? 9.578 0.084 3.293 1.00 93.19 133 ASP A CA 1
ATOM 972 C C . ASP A 1 133 ? 8.577 1.196 2.965 1.00 93.19 133 ASP A C 1
ATOM 974 O O . ASP A 1 133 ? 8.328 2.081 3.787 1.00 93.19 133 ASP A O 1
ATOM 978 N N . PHE A 1 134 ? 7.961 1.138 1.778 1.00 93.94 134 PHE A N 1
ATOM 979 C CA . PHE A 1 134 ? 6.913 2.079 1.405 1.00 93.94 134 PHE A CA 1
ATOM 980 C C . PHE A 1 134 ? 5.710 1.980 2.346 1.00 93.94 134 PHE A C 1
ATOM 982 O O . PHE A 1 134 ? 5.290 2.997 2.896 1.00 93.94 134 PHE A O 1
ATOM 989 N N . PHE A 1 135 ? 5.173 0.776 2.565 1.00 92.81 135 PHE A N 1
ATOM 990 C CA . PHE A 1 135 ? 4.031 0.613 3.460 1.00 92.81 135 PHE A CA 1
ATOM 991 C C . PHE A 1 135 ? 4.345 1.063 4.889 1.00 92.81 135 PHE A C 1
ATOM 993 O O . PHE A 1 135 ? 3.530 1.756 5.484 1.00 92.81 135 PHE A O 1
ATOM 1000 N N . LEU A 1 136 ? 5.505 0.696 5.440 1.00 91.94 136 LEU A N 1
ATOM 1001 C CA . LEU A 1 136 ? 5.899 1.068 6.802 1.00 91.94 136 LEU A CA 1
ATOM 1002 C C . LEU A 1 136 ? 5.980 2.585 6.964 1.00 91.94 136 LEU A C 1
ATOM 1004 O O . LEU A 1 136 ? 5.424 3.131 7.915 1.00 91.94 136 LEU A O 1
ATOM 1008 N N . LYS A 1 137 ? 6.606 3.264 5.999 1.00 92.38 137 LYS A N 1
ATOM 1009 C CA . LYS A 1 137 ? 6.703 4.723 5.988 1.00 92.38 137 LYS A CA 1
ATOM 1010 C C . LYS A 1 137 ? 5.332 5.397 5.917 1.00 92.38 137 LYS A C 1
ATOM 1012 O O . LYS A 1 137 ? 5.108 6.401 6.582 1.00 92.38 137 LYS A O 1
ATOM 1017 N N . GLU A 1 138 ? 4.423 4.881 5.094 1.00 93.56 138 GLU A N 1
ATOM 1018 C CA . GLU A 1 138 ? 3.088 5.472 4.951 1.00 93.56 138 GLU A CA 1
ATOM 1019 C C . GLU A 1 138 ? 2.142 5.085 6.097 1.00 93.56 138 GLU A C 1
ATOM 1021 O O . GLU A 1 138 ? 1.194 5.818 6.358 1.00 93.56 138 GLU A O 1
ATOM 1026 N N . LEU A 1 139 ? 2.401 3.982 6.811 1.00 89.62 139 LEU A N 1
ATOM 1027 C CA . LEU A 1 139 ? 1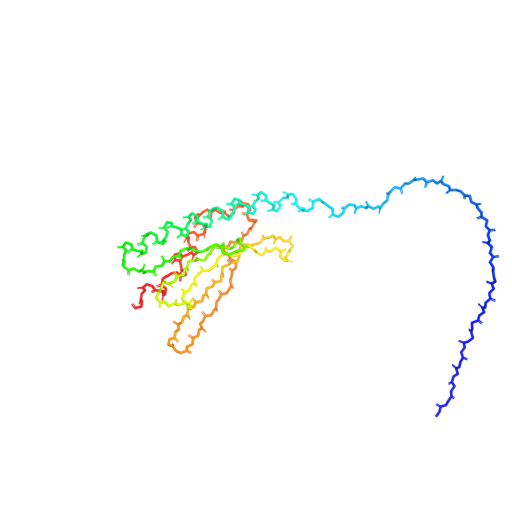.603 3.526 7.955 1.00 89.62 139 LEU A CA 1
ATOM 1028 C C . LEU A 1 139 ? 1.845 4.304 9.246 1.00 89.62 139 LEU A C 1
ATOM 1030 O O . LEU A 1 139 ? 0.924 4.390 10.056 1.00 89.62 139 LEU A O 1
ATOM 1034 N N . GLU A 1 140 ? 3.043 4.853 9.447 1.00 87.50 140 GLU A N 1
ATOM 1035 C CA . GLU A 1 140 ? 3.418 5.659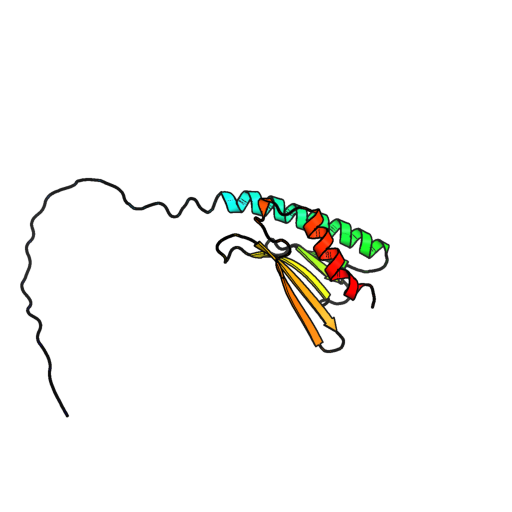 10.621 1.00 87.50 140 GLU A CA 1
ATOM 1036 C C . GLU A 1 140 ? 2.298 6.642 11.058 1.00 87.50 140 GLU A C 1
ATOM 1038 O O . GLU A 1 140 ? 1.794 6.521 12.178 1.00 87.50 140 GLU A O 1
ATOM 1043 N N . PRO A 1 141 ? 1.743 7.504 10.176 1.00 84.88 141 PRO A N 1
ATOM 1044 C CA . PRO A 1 141 ? 0.669 8.432 10.549 1.00 84.88 141 PRO A CA 1
ATOM 1045 C C . PRO A 1 141 ? -0.703 7.797 10.852 1.00 84.88 141 PRO A C 1
ATOM 1047 O O . PRO A 1 141 ? -1.611 8.522 11.275 1.00 84.88 141 PRO A O 1
ATOM 1050 N N . PHE A 1 142 ? -0.907 6.504 10.588 1.00 83.12 142 PHE A N 1
ATOM 1051 C CA . PHE A 1 142 ? -2.150 5.789 10.906 1.00 83.12 142 PHE A CA 1
ATOM 1052 C C . PHE A 1 142 ? -2.109 5.145 12.294 1.00 83.12 142 PHE A C 1
ATOM 1054 O O . PHE A 1 142 ? -3.156 5.025 12.930 1.00 83.12 142 PHE A O 1
ATOM 1061 N N . VAL A 1 143 ? -0.925 4.735 12.759 1.00 79.44 143 VAL A N 1
ATOM 1062 C CA . VAL A 1 143 ? -0.749 4.014 14.031 1.00 79.44 143 VAL A CA 1
ATOM 1063 C C . VAL A 1 143 ? -0.426 4.931 15.210 1.00 79.44 143 VAL A C 1
ATOM 1065 O O . VAL A 1 143 ? -0.783 4.600 16.337 1.00 79.44 143 VAL A O 1
ATOM 1068 N N . GLU A 1 144 ? 0.179 6.094 14.958 1.00 74.19 144 GLU A N 1
ATOM 1069 C CA . GLU A 1 144 ? 0.510 7.110 15.974 1.00 74.19 144 GLU A CA 1
ATOM 1070 C C . GLU A 1 144 ? -0.672 8.023 16.363 1.00 74.19 144 GLU A C 1
ATOM 1072 O O . GLU A 1 144 ? -0.481 9.073 16.980 1.00 74.19 144 GLU A O 1
ATOM 1077 N N . ARG A 1 145 ? -1.895 7.662 15.965 1.00 61.47 145 ARG A N 1
ATOM 1078 C CA . ARG A 1 145 ? -3.113 8.432 16.254 1.00 61.47 145 ARG A CA 1
ATOM 1079 C C . ARG A 1 145 ? -3.667 8.202 17.649 1.00 61.47 145 ARG A C 1
ATOM 1081 O O . ARG A 1 145 ? -3.675 7.038 18.102 1.00 61.47 145 ARG A O 1
#

Foldseek 3Di:
DDDDDDDDDDDDDDDDDDDDDDDDDPPDPPPPPPVCPPLLVVLLVLLQVLLVVVCVVCVVVVFRWDWDQPPSKIKIAGPVDRQAIWIWDWDPPDPAIFIKIWGWDDDPPDIDIDIDTLDDDHSSPDHSVSSNVVCVVRCVVVVVD

Sequence (145 aa):
MVSPRQSWPNSGPAVSSDGNLGGPQGRTRNDRTRETDGSGASSAERRTAAGQKLAGALKASGYAFGVFTPGGSVRLASERVSEDYIELSLDTSGDAPVVLGHVSRARGRRIIETERPIATGPIADLSEHQVLDFFLKELEPFVER

=== Feature glossary ===
Annotated list of the representations used here:

Nearest PDB structures. The Foldseek neighbor list gives the closest experimentally determined structures in the PDB, ranked by structural alignment. TM-score near 1 means near-identical fold; near 0.3 means only rough topology match. This is how one finds what a novel AlphaFold prediction most resembles in the solved-structure universe.

Foldseek 3Di. Foldseek's 3Di representation compresses backbone geometry into a per-residue letter drawn from a learned twenty-state alphabet. It captures the tertiary interaction pattern around each residue — which residues are packed against it in space, regardless of where they are in sequence.

Radius of gyration, Cα contacts, bounding box. Radius of gyration (Rg) is the root-mean-square distance of Cα atoms from their centroid — a single number for overall size and compactness. A globular domain of N residues has Rg ≈ 2.2·N^0.38 Å; an extended or disordered chain has a much larger Rg. The Cα contact count is the number of residue pairs whose Cα atoms are within 8 Å and are more than four positions apart in sequence — a standard proxy for tertiary packing density. The bounding box is the smallest axis-aligned box enclosing all Cα atoms.

InterPro / GO / CATH / organism. The annotation block draws on four external resources. InterPro: which protein families and domains the sequence belongs to. GO: standardized terms for what the protein does, what process it participates in, and where in the cell it acts. CATH: which structural fold it has in the CATH hierarchy. Organism: the species of origin.

mmCIF coordinates. The mmCIF block holds the 3D Cartesian coordinates of each backbone atom (N, Cα, C, O) in ångströms. mmCIF is the PDB's canonical archive format — a tagged-loop text representation of the atomic model.

pLDDT. pLDDT is the predicted lDDT-Cα score: AlphaFold's confidence that the local environment of each residue (all inter-atomic distances within 15 Å) is correctly placed. It is a per-residue number between 0 and 100, with higher meaning more reliable.

Backbone torsions (φ/ψ). φ (phi) and ψ (psi) are the two rotatable backbone dihedrals per residue: φ is the C(i-1)–N–Cα–C torsion, ψ is the N–Cα–C–N(i+1) torsion, both in degrees on (−180°, 180°]. α-helical residues cluster near (−60°, −45°); β-strand residues near (−120°, +130°). A Ramachandran plot is simply a scatter of (φ, ψ) for every residue.

B-factor. For experimental (PDB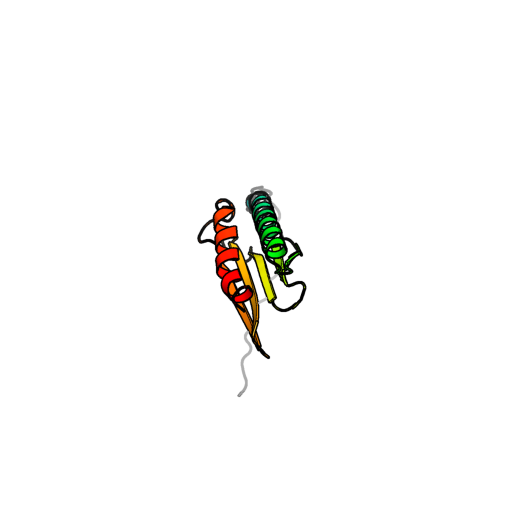) structures, the B-factor (temperature factor) quantifies the positional spread of each atom in the crystal — a combination of thermal vibration and static disorder — in units of Å². High B-factors mark flexible loops or poorly resolved regions; low B-factors mark the rigid, well-ordered core.

Secondary structure (3-state, P-SEA). SS3 is a coarse helix/strand/coil call (letters a/b/c) made by the P-SEA algorithm from inter-Cα distances and dihedrals. It is less detailed than DSSP but needs only Cα positions.

Predicted aligned error. Predicted aligned error is AlphaFold's pairwise confidence. Unlike pLDDT (per-residue), PAE is per-residue-pair and captures whether two parts of the structure are correctly placed relative to each other. Units are ångströms of expected positional error.

Solvent-accessible surface area. Solvent-accessible surface area (SASA) is the area in Å² traced out by the centre of a 1.4 Å probe sphere (a water molecule) rolled over the protein's van der Waals surface (Shrake–Rupley / Lee–Richards construction). Buried residues have near-zero SASA; fully exposed residues can exceed 200 Å². The total SASA scales roughly with the number of surface residues.

Secondary structure (8-state, DSSP). The SS8 string is DSSP's per-residue secondary-structure call. α-helix (H) means an i→i+4 H-bond ladder; β-strand (E) means the residue participates in a β-sheet; 3₁₀ (G) and π (I) are tighter and wider helices; T/S are turns/bends; '-' is loop.

Rendered structure images. Structure images are PyMOL renders from six orthogonal camera directions. Cartoon representation draws helices as coils and strands as arrows; sticks shows the backbone as bonds; surface shows the solvent-excluded envelope. Rainbow coloring maps sequence position to hue (blue→red, N→C); chain coloring assigns a distinct color per polypeptide.

Sequence. The amino-acid sequence is the protein's primary structure: the linear order of residues from the N-terminus to the C-terminus, written in one-letter code. Everything else here — the 3D coordinates, the secondary structure, the domain annotations — is ultimately a consequence of this string.

Contact-map, Ramachandran, and PAE plots. Three diagnostic plots accompany the record. The Cα contact map visualizes the tertiary structure as a 2D adjacency matrix (8 Å cutoff, sequence-local contacts suppressed). The Ramachandran plot shows the distribution of backbone (φ, ψ) torsions, with points in the α and β basins reflecting secondary structure content. The PAE plot shows AlphaFold's inter-residue confidence as a color matrix.